Protein AF-A0A538NPM9-F1 (afdb_monomer_lite)

Foldseek 3Di:
DDDCPDPPQPPCNVVLVVLQVVLLVCLLVLVLVVSLVSLVVCVVPDVVSVVSNVVSVVCVVPPDPDRRSDDDPDDD

pLDDT: mean 84.88, std 14.04, range [40.91, 96.75]

Sequence (76 aa):
MFELRHKFSPKNFDKIAKTYAEAFVRYQEGKFRDAERLFRALSGFDKPSSILAARCV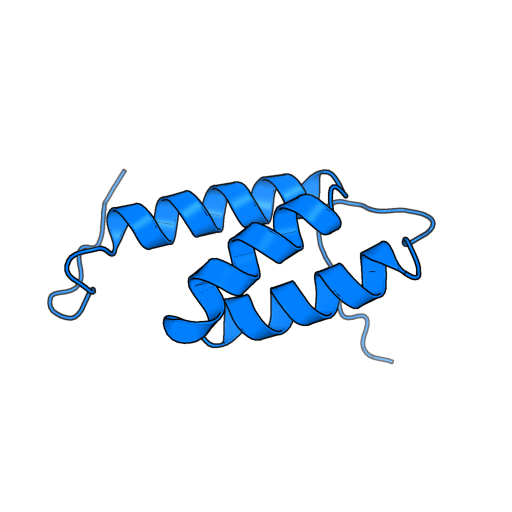QFAAQPPAQWHGIFSLTAK

Structure (mmCIF, N/CA/C/O backbone):
data_AF-A0A538NPM9-F1
#
_entry.id   AF-A0A538NPM9-F1
#
loop_
_atom_site.group_PDB
_atom_site.id
_atom_site.type_symbol
_atom_site.label_atom_id
_atom_site.label_alt_id
_atom_site.label_comp_id
_atom_site.label_asym_id
_atom_site.label_entity_id
_atom_site.label_seq_id
_atom_site.pdbx_PDB_ins_code
_atom_site.Cartn_x
_atom_site.Cartn_y
_atom_site.Cartn_z
_atom_site.occupancy
_atom_site.B_iso_or_equiv
_atom_site.auth_seq_id
_atom_site.auth_comp_id
_atom_site.auth_asym_id
_atom_site.auth_atom_id
_atom_site.pdbx_PDB_model_num
ATOM 1 N N . MET A 1 1 ? -6.605 -13.102 -21.533 1.00 42.66 1 MET A N 1
ATOM 2 C CA . MET A 1 1 ? -6.292 -11.879 -20.764 1.00 42.66 1 MET A CA 1
ATOM 3 C C . MET A 1 1 ? -5.467 -10.997 -21.688 1.00 42.66 1 MET A C 1
ATOM 5 O O . MET A 1 1 ? -4.402 -11.435 -22.095 1.00 42.66 1 MET A O 1
ATOM 9 N N . PHE A 1 2 ? -6.005 -9.872 -22.164 1.00 46.50 2 PHE A N 1
ATOM 10 C CA . PHE A 1 2 ? -5.308 -9.016 -23.132 1.00 46.50 2 PHE A CA 1
ATOM 11 C C . PHE A 1 2 ? -4.347 -8.089 -22.383 1.00 46.50 2 PHE A C 1
ATOM 13 O O . PHE A 1 2 ? -4.787 -7.154 -21.718 1.00 46.50 2 PHE A O 1
ATOM 20 N N . GLU A 1 3 ? -3.044 -8.350 -22.465 1.00 54.56 3 GLU A N 1
ATOM 21 C CA . GLU A 1 3 ? -2.029 -7.399 -22.010 1.00 54.56 3 GLU A CA 1
ATOM 22 C C . GLU A 1 3 ? -1.886 -6.304 -23.067 1.00 54.56 3 GLU A C 1
ATOM 24 O O . GLU A 1 3 ? -1.268 -6.487 -24.116 1.00 54.56 3 GLU A O 1
ATOM 29 N N . LEU A 1 4 ? -2.488 -5.144 -22.797 1.00 59.84 4 LEU A N 1
ATOM 30 C CA . LEU A 1 4 ? -2.289 -3.939 -23.594 1.00 59.84 4 LEU A CA 1
ATOM 31 C C . LEU A 1 4 ? -0.888 -3.388 -23.286 1.00 59.84 4 LEU A C 1
ATOM 33 O O . LEU A 1 4 ? -0.712 -2.442 -22.519 1.00 59.84 4 LEU A O 1
ATOM 37 N N . ARG A 1 5 ? 0.145 -4.019 -23.852 1.00 54.31 5 ARG A N 1
ATOM 38 C CA . ARG A 1 5 ? 1.520 -3.523 -23.775 1.00 54.31 5 ARG A CA 1
ATOM 39 C C . ARG A 1 5 ? 1.621 -2.290 -24.669 1.00 54.31 5 ARG A C 1
ATOM 41 O O . ARG A 1 5 ? 1.940 -2.369 -25.852 1.00 54.31 5 ARG A O 1
ATOM 48 N N . HIS A 1 6 ? 1.250 -1.142 -24.116 1.00 61.47 6 HIS A N 1
ATOM 49 C CA . HIS A 1 6 ? 1.313 0.131 -24.816 1.00 61.47 6 HIS A CA 1
ATOM 50 C C . HIS A 1 6 ? 2.775 0.410 -25.199 1.00 61.47 6 HIS A C 1
ATOM 52 O O . HIS A 1 6 ? 3.675 0.149 -24.403 1.00 61.47 6 HIS A O 1
ATOM 58 N N . LYS A 1 7 ? 3.058 0.952 -26.395 1.00 66.12 7 LYS A N 1
ATOM 59 C CA . LYS A 1 7 ? 4.456 1.133 -26.864 1.00 66.12 7 LYS A CA 1
ATOM 60 C C . LYS A 1 7 ? 5.316 2.033 -25.961 1.00 66.12 7 LYS A C 1
ATOM 62 O O . LYS A 1 7 ? 6.529 2.089 -26.116 1.00 66.12 7 LYS A O 1
ATOM 67 N N . PHE A 1 8 ? 4.665 2.761 -25.057 1.00 66.75 8 PHE A N 1
ATOM 68 C CA . PHE A 1 8 ? 5.274 3.665 -24.085 1.00 66.75 8 PHE A CA 1
ATOM 69 C C . PHE A 1 8 ? 5.352 3.071 -22.671 1.00 66.75 8 PHE A C 1
ATOM 71 O O . PHE A 1 8 ? 5.777 3.759 -21.747 1.00 66.75 8 PHE A O 1
ATOM 78 N N . SER A 1 9 ? 4.937 1.816 -22.479 1.00 67.75 9 SER A N 1
ATOM 79 C CA . SER A 1 9 ? 5.065 1.143 -21.193 1.00 67.75 9 SER A CA 1
ATOM 80 C C . SER A 1 9 ? 6.549 0.959 -20.847 1.00 67.75 9 SER A C 1
ATOM 82 O O . SER A 1 9 ? 7.333 0.544 -21.708 1.00 67.75 9 SER A O 1
ATOM 84 N N . PRO A 1 10 ? 6.960 1.237 -19.597 1.00 72.44 10 PRO A N 1
ATOM 85 C CA . PRO A 1 10 ? 8.323 0.989 -19.146 1.00 72.44 10 PRO A CA 1
ATOM 86 C C . PRO A 1 10 ? 8.751 -0.459 -19.410 1.00 72.44 10 PRO A C 1
ATOM 88 O O . PRO A 1 10 ? 7.935 -1.380 -19.334 1.00 72.44 10 PRO A O 1
ATOM 91 N N . LYS A 1 11 ? 10.049 -0.698 -19.644 1.00 78.44 11 LYS A N 1
ATOM 92 C CA . LYS A 1 11 ? 10.588 -2.060 -19.856 1.00 78.44 11 LYS A CA 1
ATOM 93 C C . LYS A 1 11 ? 10.240 -3.031 -18.715 1.00 78.44 11 LYS A C 1
ATOM 95 O O . LYS A 1 11 ? 10.194 -4.235 -18.934 1.00 78.44 11 LYS A O 1
ATOM 100 N N . ASN A 1 12 ? 9.998 -2.508 -17.514 1.00 83.00 12 ASN A N 1
ATOM 101 C CA . ASN A 1 12 ? 9.639 -3.239 -16.301 1.00 83.00 12 ASN A CA 1
ATOM 102 C C . ASN A 1 12 ? 8.136 -3.177 -15.956 1.00 83.00 12 ASN A C 1
ATOM 104 O O . ASN A 1 12 ? 7.782 -3.448 -14.809 1.00 83.00 12 ASN A O 1
ATOM 108 N N . PHE A 1 13 ? 7.262 -2.840 -16.910 1.00 83.94 13 PHE A N 1
ATOM 109 C CA . PHE A 1 13 ? 5.816 -2.707 -16.690 1.00 83.94 13 PHE A CA 1
ATOM 110 C C . PHE A 1 13 ? 5.195 -3.922 -15.988 1.00 83.94 13 PHE A C 1
ATOM 112 O O . PHE A 1 13 ? 4.503 -3.747 -14.992 1.00 83.94 13 PHE A O 1
ATOM 119 N N . ASP A 1 14 ? 5.515 -5.144 -16.420 1.00 86.56 14 ASP A N 1
ATOM 120 C CA . ASP A 1 14 ? 4.970 -6.372 -15.821 1.00 86.56 14 ASP A CA 1
ATOM 121 C C . ASP A 1 14 ? 5.348 -6.517 -14.342 1.00 86.56 14 ASP A C 1
ATOM 123 O O . ASP A 1 14 ? 4.558 -6.975 -13.518 1.00 86.56 14 ASP A O 1
ATOM 127 N N . LYS A 1 15 ? 6.563 -6.088 -13.984 1.00 88.19 15 LYS A N 1
ATOM 128 C CA . LYS A 1 15 ? 7.030 -6.085 -12.596 1.00 88.19 15 LYS A CA 1
ATOM 129 C C . LYS A 1 15 ? 6.299 -5.019 -11.782 1.00 88.19 15 LYS A C 1
ATOM 131 O O . LYS A 1 15 ? 5.837 -5.325 -10.690 1.00 88.19 15 LYS A O 1
ATOM 136 N N . ILE A 1 16 ? 6.160 -3.808 -12.325 1.00 89.25 16 ILE A N 1
ATOM 137 C CA . ILE A 1 16 ? 5.420 -2.707 -11.688 1.00 89.25 16 ILE A CA 1
ATOM 138 C C . ILE A 1 16 ? 3.964 -3.121 -11.439 1.00 89.25 16 ILE A C 1
ATOM 140 O O . ILE A 1 16 ? 3.478 -2.984 -10.321 1.00 89.25 16 ILE A O 1
ATOM 144 N N . ALA A 1 17 ? 3.294 -3.694 -12.442 1.00 89.81 17 ALA A N 1
ATOM 145 C CA . ALA A 1 17 ? 1.908 -4.139 -12.344 1.00 89.81 17 ALA A CA 1
ATOM 146 C C . ALA A 1 17 ? 1.729 -5.248 -11.296 1.00 89.81 17 ALA A C 1
ATOM 148 O O . ALA A 1 17 ? 0.806 -5.181 -10.486 1.00 89.81 17 ALA A O 1
ATOM 149 N N . LYS A 1 18 ? 2.637 -6.235 -11.252 1.00 91.62 18 LYS A N 1
ATOM 150 C CA . LYS A 1 18 ? 2.618 -7.294 -10.229 1.00 91.62 18 LYS A CA 1
ATOM 151 C C . LYS A 1 18 ? 2.833 -6.742 -8.822 1.00 91.62 18 LYS A C 1
ATOM 153 O O . LYS A 1 18 ? 2.066 -7.080 -7.926 1.00 91.62 18 LYS A O 1
ATOM 158 N N . THR A 1 19 ? 3.823 -5.868 -8.631 1.00 93.69 19 THR A N 1
ATOM 159 C CA . THR A 1 19 ? 4.061 -5.220 -7.333 1.00 93.69 19 THR A CA 1
ATOM 160 C C . THR A 1 19 ? 2.864 -4.371 -6.911 1.00 93.69 19 THR A C 1
ATOM 162 O O . THR A 1 19 ? 2.489 -4.396 -5.742 1.00 93.69 19 THR A O 1
ATOM 165 N N . TYR A 1 20 ? 2.227 -3.663 -7.846 1.00 93.94 20 TYR A N 1
ATOM 166 C CA . TYR A 1 20 ? 1.041 -2.862 -7.550 1.00 93.94 20 TYR A CA 1
ATOM 167 C C . TYR A 1 20 ? -0.136 -3.745 -7.132 1.00 93.94 20 TYR A C 1
ATOM 169 O O . TYR A 1 20 ? -0.784 -3.470 -6.125 1.00 93.94 20 TYR A O 1
ATOM 177 N N . ALA A 1 21 ? -0.394 -4.829 -7.870 1.00 94.31 21 ALA A N 1
ATOM 178 C CA . ALA A 1 21 ? -1.450 -5.779 -7.542 1.00 94.31 21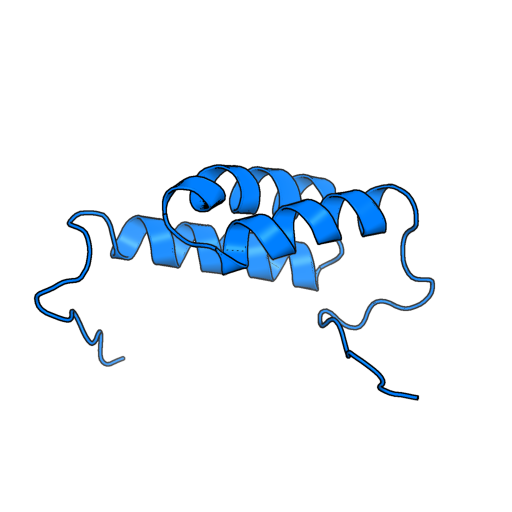 ALA A CA 1
ATOM 179 C C . ALA A 1 21 ? -1.239 -6.396 -6.151 1.00 94.31 21 ALA A C 1
ATOM 181 O O . ALA A 1 21 ? -2.175 -6.454 -5.357 1.00 94.31 21 ALA A O 1
ATOM 182 N N . GLU A 1 22 ? -0.005 -6.785 -5.817 1.00 96.31 22 GLU A N 1
ATOM 183 C CA . GLU A 1 22 ? 0.332 -7.287 -4.483 1.00 96.31 22 GLU A CA 1
ATOM 184 C C . GLU A 1 22 ? 0.108 -6.223 -3.397 1.00 96.31 22 GLU A C 1
ATOM 186 O O . GLU A 1 22 ? -0.535 -6.504 -2.382 1.00 96.31 22 GLU A O 1
ATOM 191 N N . ALA A 1 23 ? 0.572 -4.989 -3.621 1.00 95.75 23 ALA A N 1
ATOM 192 C CA . ALA A 1 23 ? 0.363 -3.872 -2.700 1.00 95.75 23 ALA A CA 1
ATOM 193 C C . ALA A 1 23 ? -1.129 -3.637 -2.432 1.00 95.75 23 ALA A C 1
ATOM 195 O O . ALA A 1 23 ? -1.544 -3.445 -1.286 1.00 95.75 23 ALA A O 1
ATOM 196 N N . PHE A 1 24 ? -1.943 -3.705 -3.485 1.00 94.62 24 PHE A N 1
ATOM 197 C CA . PHE A 1 24 ? -3.379 -3.496 -3.405 1.00 94.62 24 PHE A CA 1
ATOM 198 C C . PHE A 1 24 ? -4.101 -4.638 -2.680 1.00 94.62 24 PHE A C 1
ATOM 200 O O . PHE A 1 24 ? -4.987 -4.368 -1.876 1.00 94.62 24 PHE A O 1
ATOM 207 N N . VAL A 1 25 ? -3.679 -5.895 -2.856 1.00 96.31 25 VAL A N 1
ATOM 208 C CA . VAL A 1 25 ? -4.201 -7.022 -2.060 1.00 96.31 25 VAL A CA 1
ATOM 209 C C . VAL A 1 25 ? -3.909 -6.810 -0.574 1.00 96.31 25 VAL A C 1
ATOM 211 O O . VAL A 1 25 ? -4.809 -6.920 0.255 1.00 96.31 25 VAL A O 1
ATOM 214 N N . ARG A 1 26 ? -2.677 -6.429 -0.211 1.00 95.50 26 ARG A N 1
ATOM 215 C CA . ARG A 1 26 ? -2.328 -6.136 1.194 1.00 95.50 26 ARG A CA 1
ATOM 216 C C . ARG A 1 26 ? -3.137 -4.976 1.758 1.00 95.50 26 ARG A C 1
ATOM 218 O O . ARG A 1 26 ? -3.558 -5.024 2.912 1.00 95.50 26 ARG A O 1
ATOM 225 N N . TYR A 1 27 ? -3.377 -3.956 0.941 1.00 95.19 27 TYR A N 1
ATOM 226 C CA . TYR A 1 27 ? -4.245 -2.842 1.293 1.00 95.19 27 TYR A CA 1
ATOM 227 C C . TYR A 1 27 ? -5.675 -3.314 1.557 1.00 95.19 27 TYR A C 1
ATOM 229 O O . TYR A 1 27 ? -6.242 -2.981 2.595 1.00 95.19 27 TYR A O 1
ATOM 237 N N . GLN A 1 28 ? -6.229 -4.154 0.679 1.00 93.69 28 GLN A N 1
ATOM 238 C CA . GLN A 1 28 ? -7.565 -4.726 0.832 1.00 93.69 28 GLN A CA 1
ATOM 239 C C . GLN A 1 28 ? -7.698 -5.575 2.104 1.00 93.69 28 GLN A C 1
ATOM 241 O O . GLN A 1 28 ? -8.696 -5.474 2.811 1.00 93.69 28 GLN A O 1
ATOM 246 N N . GLU A 1 29 ? -6.662 -6.337 2.449 1.00 94.44 29 GLU A N 1
ATOM 247 C CA . GLU A 1 29 ? -6.592 -7.141 3.677 1.00 94.44 29 GLU A CA 1
ATOM 248 C C . GLU A 1 29 ? -6.392 -6.307 4.960 1.00 94.44 29 GLU A C 1
ATOM 250 O O . GLU A 1 29 ? -6.378 -6.863 6.056 1.00 94.44 29 GLU A O 1
ATOM 255 N N . GLY A 1 30 ? -6.184 -4.990 4.856 1.00 93.38 30 GLY A N 1
ATOM 256 C CA . GLY A 1 30 ? -5.896 -4.123 6.005 1.00 93.38 30 GLY A CA 1
ATOM 257 C C . GLY A 1 30 ? -4.457 -4.232 6.525 1.00 93.38 30 GLY A C 1
ATOM 258 O O . GLY A 1 30 ? -4.121 -3.688 7.577 1.00 93.38 30 GLY A O 1
ATOM 259 N N . LYS A 1 31 ? -3.563 -4.901 5.786 1.00 95.69 31 LYS A N 1
ATOM 260 C CA . LYS A 1 31 ? -2.132 -5.033 6.108 1.00 95.69 31 LYS A CA 1
ATOM 261 C C . LYS A 1 31 ? -1.378 -3.771 5.694 1.00 95.69 31 LYS A C 1
ATOM 263 O O . LYS A 1 31 ? -0.496 -3.795 4.835 1.00 95.69 31 LYS A O 1
ATOM 268 N N . PHE A 1 32 ? -1.737 -2.641 6.302 1.00 95.31 32 PHE A N 1
ATOM 269 C CA . PHE A 1 32 ? -1.313 -1.317 5.844 1.00 95.31 32 PHE A CA 1
ATOM 270 C C . PHE A 1 32 ? 0.206 -1.118 5.863 1.00 95.31 32 PHE A C 1
ATOM 272 O O . PHE A 1 32 ? 0.731 -0.488 4.955 1.00 95.31 32 PHE A O 1
ATOM 279 N N . ARG A 1 33 ? 0.942 -1.696 6.823 1.00 95.81 33 ARG A N 1
ATOM 280 C CA . ARG A 1 33 ? 2.418 -1.601 6.851 1.00 95.81 33 ARG A CA 1
ATOM 281 C C . ARG A 1 33 ? 3.098 -2.347 5.699 1.00 95.81 33 ARG A C 1
ATOM 283 O O . ARG A 1 33 ? 4.134 -1.903 5.213 1.00 95.81 33 ARG A O 1
ATOM 290 N N . ASP A 1 34 ? 2.534 -3.470 5.263 1.00 95.69 34 ASP A N 1
ATOM 291 C CA . ASP A 1 34 ? 3.079 -4.227 4.132 1.00 95.69 34 ASP A CA 1
ATOM 292 C C . ASP A 1 34 ? 2.688 -3.574 2.805 1.00 95.69 34 ASP A C 1
ATOM 294 O O . ASP A 1 34 ? 3.531 -3.418 1.921 1.00 95.69 34 ASP A O 1
ATOM 298 N N . ALA A 1 35 ? 1.440 -3.106 2.700 1.00 96.25 35 ALA A N 1
ATOM 299 C CA . ALA A 1 35 ? 0.970 -2.326 1.560 1.00 96.25 35 ALA A CA 1
ATOM 300 C C . ALA A 1 35 ? 1.797 -1.043 1.366 1.00 96.25 35 ALA A C 1
ATOM 302 O O . ALA A 1 35 ? 2.223 -0.743 0.254 1.00 96.25 35 ALA A O 1
ATOM 303 N N . GLU A 1 36 ? 2.081 -0.315 2.451 1.00 96.75 36 GLU A N 1
ATOM 304 C CA . GLU A 1 36 ? 2.882 0.913 2.446 1.00 96.75 36 GLU A CA 1
ATOM 305 C C . GLU A 1 36 ? 4.267 0.695 1.835 1.00 96.75 36 GLU A C 1
ATOM 307 O O . GLU A 1 36 ? 4.663 1.441 0.939 1.00 96.75 36 GLU A O 1
ATOM 312 N N . ARG A 1 37 ? 4.972 -0.359 2.260 1.00 96.62 37 ARG A N 1
ATOM 313 C CA . ARG A 1 37 ? 6.313 -0.690 1.762 1.00 96.62 37 ARG A CA 1
ATOM 314 C C . ARG A 1 37 ? 6.309 -0.947 0.257 1.00 96.62 37 ARG A C 1
ATOM 316 O O . ARG A 1 37 ? 7.190 -0.460 -0.454 1.00 96.62 37 ARG A O 1
ATOM 323 N N . LEU A 1 38 ? 5.312 -1.690 -0.225 1.00 95.88 38 LEU A N 1
ATOM 324 C CA . LEU A 1 38 ? 5.168 -2.020 -1.641 1.00 95.88 38 LEU A CA 1
ATOM 325 C C . LEU A 1 38 ? 4.795 -0.783 -2.472 1.00 95.88 38 LEU A C 1
ATOM 327 O O . LEU A 1 38 ? 5.425 -0.526 -3.495 1.00 95.88 38 LEU A O 1
ATOM 331 N N . PHE A 1 39 ? 3.853 0.043 -2.009 1.00 95.75 39 PHE A N 1
ATOM 332 C CA . PHE A 1 39 ? 3.500 1.293 -2.690 1.00 95.75 39 PHE A CA 1
ATOM 333 C C . PHE A 1 39 ? 4.645 2.310 -2.693 1.00 95.75 39 PHE A C 1
ATOM 335 O O . PHE A 1 39 ? 4.873 2.985 -3.698 1.00 95.75 39 PHE A O 1
ATOM 342 N N . ARG A 1 40 ? 5.425 2.405 -1.611 1.00 94.94 40 ARG A N 1
ATOM 343 C CA . ARG A 1 40 ? 6.590 3.297 -1.555 1.00 94.94 40 ARG A CA 1
ATOM 344 C C . ARG A 1 40 ? 7.643 2.902 -2.590 1.00 94.94 40 ARG A C 1
ATOM 346 O O . ARG A 1 40 ? 8.195 3.786 -3.242 1.00 94.94 40 ARG A O 1
ATOM 353 N N . ALA A 1 41 ? 7.860 1.604 -2.810 1.00 92.88 41 ALA A N 1
ATOM 354 C CA . ALA A 1 41 ? 8.757 1.113 -3.859 1.00 92.88 41 ALA A CA 1
ATOM 355 C C . ALA A 1 41 ? 8.294 1.492 -5.283 1.00 92.88 41 ALA A C 1
ATOM 357 O O . ALA A 1 41 ? 9.114 1.559 -6.198 1.00 92.88 41 ALA A O 1
ATOM 358 N N . LEU A 1 42 ? 6.999 1.775 -5.462 1.00 91.69 42 LEU A N 1
ATOM 359 C CA . LEU A 1 42 ? 6.400 2.194 -6.732 1.00 91.69 42 LEU A CA 1
ATOM 360 C C . LEU A 1 42 ? 6.251 3.715 -6.885 1.00 91.69 42 LEU A C 1
ATOM 362 O O . LEU A 1 42 ? 6.069 4.203 -7.996 1.00 91.69 42 LEU A O 1
ATOM 366 N N . SER A 1 43 ? 6.389 4.481 -5.801 1.00 86.56 43 SER A N 1
ATOM 367 C CA . SER A 1 43 ? 6.151 5.934 -5.783 1.00 86.56 43 SER A CA 1
ATOM 368 C C . SER A 1 43 ? 7.008 6.753 -6.762 1.00 86.56 43 SER A C 1
ATOM 370 O O . SER A 1 43 ? 6.598 7.841 -7.161 1.00 86.56 43 SER A O 1
ATOM 372 N N . GLY A 1 44 ? 8.170 6.235 -7.176 1.00 83.19 44 GLY A N 1
ATOM 373 C CA . GLY A 1 44 ? 9.022 6.853 -8.199 1.00 83.19 44 GLY A CA 1
ATOM 374 C C . GLY A 1 44 ? 8.565 6.610 -9.643 1.00 83.19 44 GLY A C 1
ATOM 375 O O . GLY A 1 44 ? 9.064 7.268 -10.552 1.00 83.19 44 GLY A O 1
ATOM 376 N N . PHE A 1 45 ? 7.634 5.679 -9.864 1.00 82.62 45 PHE A N 1
ATOM 377 C CA . PHE A 1 45 ? 7.111 5.320 -11.185 1.00 82.62 45 PHE A CA 1
ATOM 378 C C . PHE A 1 45 ? 5.719 5.899 -11.433 1.00 82.62 45 PHE A C 1
ATOM 380 O O . PHE A 1 45 ? 5.407 6.256 -12.569 1.00 82.62 45 PHE A O 1
ATOM 387 N N . ASP A 1 46 ? 4.886 6.005 -10.393 1.00 82.50 46 ASP A N 1
ATOM 388 C CA . ASP A 1 46 ? 3.533 6.530 -10.525 1.00 82.50 46 ASP A CA 1
ATOM 389 C C . ASP A 1 46 ? 3.065 7.318 -9.286 1.00 82.50 46 ASP A C 1
ATOM 391 O O . ASP A 1 46 ? 3.301 6.965 -8.128 1.00 82.50 46 ASP A O 1
ATOM 395 N N . LYS A 1 47 ? 2.369 8.430 -9.548 1.00 87.44 47 LYS A N 1
ATOM 396 C CA . LYS A 1 47 ? 1.804 9.307 -8.514 1.00 87.44 47 LYS A CA 1
ATOM 397 C C . LYS A 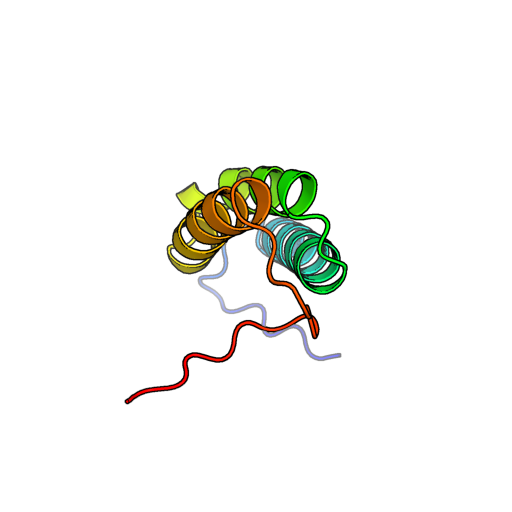1 47 ? 0.736 8.612 -7.642 1.00 87.44 47 LYS A C 1
ATOM 399 O O . LYS A 1 47 ? 0.744 8.864 -6.434 1.00 87.44 47 LYS A O 1
ATOM 404 N N . PRO A 1 48 ? -0.165 7.761 -8.179 1.00 89.12 48 PRO A N 1
ATOM 405 C CA . PRO A 1 48 ? -1.127 7.015 -7.364 1.00 89.12 48 PRO A CA 1
ATOM 406 C C . PRO A 1 48 ? -0.491 6.189 -6.239 1.00 89.12 48 PRO A C 1
ATOM 408 O O . PRO A 1 48 ? -0.964 6.253 -5.105 1.00 89.12 48 PRO A O 1
ATOM 411 N N . SER A 1 49 ? 0.606 5.482 -6.510 1.00 91.50 49 SER A N 1
ATOM 412 C CA . SER A 1 49 ? 1.337 4.695 -5.515 1.00 91.50 49 SER A CA 1
ATOM 413 C C . SER A 1 49 ? 1.856 5.560 -4.365 1.00 91.50 49 SER A C 1
ATOM 415 O O . SER A 1 49 ? 1.747 5.171 -3.207 1.00 91.50 49 SER A O 1
ATOM 417 N N . SER A 1 50 ? 2.332 6.778 -4.640 1.00 92.81 50 SER A N 1
ATOM 418 C CA . SER A 1 50 ? 2.732 7.725 -3.584 1.00 92.81 50 SER A CA 1
ATOM 419 C C . SER A 1 50 ? 1.561 8.118 -2.668 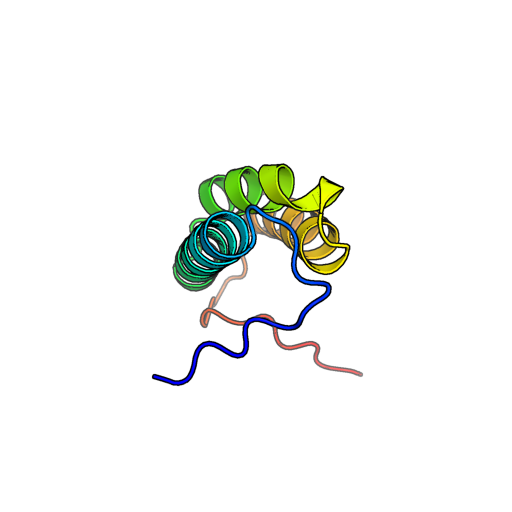1.00 92.81 50 SER A C 1
ATOM 421 O O . SER A 1 50 ? 1.678 8.093 -1.441 1.00 92.81 50 SER A O 1
ATOM 423 N N . ILE A 1 51 ? 0.391 8.404 -3.253 1.00 93.56 51 ILE A N 1
ATOM 424 C CA . ILE A 1 51 ? -0.827 8.751 -2.501 1.00 93.56 51 ILE A CA 1
ATOM 425 C C . ILE A 1 51 ? -1.283 7.571 -1.632 1.00 93.56 51 ILE A C 1
ATOM 427 O O . ILE A 1 51 ? -1.638 7.755 -0.465 1.00 93.56 51 ILE A O 1
ATOM 431 N N . LEU A 1 52 ? -1.261 6.356 -2.184 1.00 93.81 52 LEU A N 1
ATOM 432 C CA . LEU A 1 52 ? -1.646 5.149 -1.457 1.00 93.81 52 LEU A CA 1
ATOM 433 C C . LEU A 1 52 ? -0.655 4.808 -0.342 1.00 93.81 52 LEU A C 1
ATOM 435 O O . LEU A 1 52 ? -1.102 4.449 0.744 1.00 93.81 52 LEU A O 1
ATOM 439 N N . ALA A 1 53 ? 0.652 4.996 -0.546 1.00 95.38 53 ALA A N 1
ATOM 440 C CA . ALA A 1 53 ? 1.648 4.839 0.513 1.00 95.38 53 ALA A CA 1
ATOM 441 C C . ALA A 1 53 ? 1.370 5.794 1.685 1.00 95.38 53 ALA A C 1
ATOM 443 O O . ALA A 1 53 ? 1.268 5.353 2.830 1.00 95.38 53 ALA A O 1
ATOM 444 N N . ALA A 1 54 ? 1.149 7.083 1.404 1.00 94.19 54 ALA A N 1
ATOM 445 C CA . ALA A 1 54 ? 0.804 8.068 2.430 1.00 94.19 54 ALA A CA 1
ATOM 446 C C . ALA A 1 54 ? -0.491 7.701 3.177 1.00 94.19 54 ALA A C 1
ATOM 448 O O . ALA A 1 54 ? -0.568 7.827 4.400 1.00 94.19 54 ALA A O 1
ATOM 449 N N . ARG A 1 55 ? -1.498 7.181 2.467 1.00 93.62 55 ARG A N 1
ATOM 450 C CA . ARG A 1 55 ? -2.738 6.698 3.087 1.00 93.62 55 ARG A CA 1
ATOM 451 C C . ARG A 1 55 ? -2.518 5.463 3.957 1.00 93.62 55 ARG A C 1
ATOM 453 O O . ARG A 1 55 ? -3.086 5.382 5.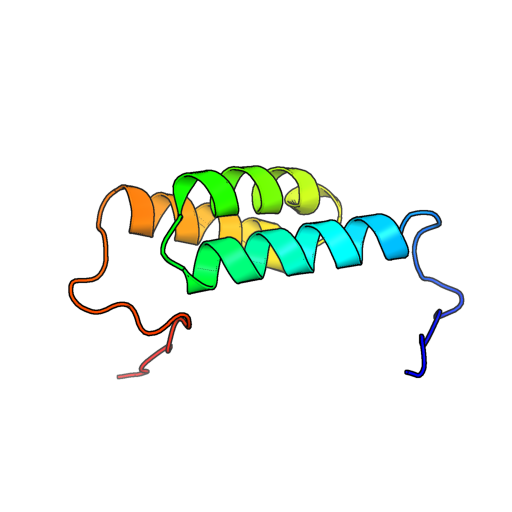040 1.00 93.62 55 ARG A O 1
ATOM 460 N N . CYS A 1 56 ? -1.679 4.524 3.526 1.00 95.25 56 CYS A N 1
ATOM 461 C CA . CYS A 1 56 ? -1.327 3.362 4.338 1.00 95.25 56 CYS A CA 1
ATOM 462 C C . CYS A 1 56 ? -0.632 3.776 5.642 1.00 95.25 56 CYS A C 1
ATOM 464 O O . CYS A 1 56 ? -0.907 3.181 6.678 1.00 95.25 56 CYS A O 1
ATOM 466 N N . VAL A 1 57 ? 0.199 4.827 5.625 1.00 95.50 57 VAL A N 1
ATOM 467 C CA . VAL A 1 57 ? 0.771 5.405 6.855 1.00 95.50 57 VAL A CA 1
ATOM 468 C C . VAL A 1 57 ? -0.334 5.912 7.786 1.00 95.50 57 VAL A C 1
ATOM 470 O O . VAL A 1 57 ? -0.328 5.581 8.971 1.00 95.50 57 VAL A O 1
ATOM 473 N N . GLN A 1 58 ? -1.309 6.661 7.258 1.00 93.69 58 GLN A N 1
ATOM 474 C CA . GLN A 1 58 ? -2.441 7.158 8.051 1.00 93.69 58 GLN A CA 1
ATOM 475 C C . GLN A 1 58 ? -3.251 6.010 8.666 1.00 93.69 58 GLN A C 1
ATOM 477 O O . GLN A 1 58 ? -3.527 6.041 9.859 1.00 93.69 58 GLN A O 1
ATOM 482 N N . PHE A 1 59 ? -3.569 4.970 7.891 1.00 92.81 59 PHE A N 1
ATOM 483 C CA . PHE A 1 59 ? -4.343 3.820 8.375 1.00 92.81 59 PHE A CA 1
ATOM 484 C C . PHE A 1 59 ? -3.556 2.893 9.300 1.00 92.81 59 PHE A C 1
ATOM 486 O O . PHE A 1 59 ? -4.137 2.267 10.177 1.00 92.81 59 PHE A O 1
ATOM 493 N N . ALA A 1 60 ? -2.234 2.812 9.162 1.00 92.69 60 ALA A N 1
ATOM 494 C CA . ALA A 1 60 ? -1.406 2.091 10.123 1.00 92.69 60 ALA A CA 1
ATOM 495 C C . ALA A 1 60 ? -1.350 2.806 11.485 1.00 92.69 60 ALA A C 1
ATOM 497 O O . ALA A 1 60 ? -1.215 2.140 12.509 1.00 92.69 60 ALA A O 1
ATOM 498 N N . ALA A 1 61 ? -1.430 4.142 11.495 1.00 93.12 61 ALA A N 1
ATOM 499 C CA . ALA A 1 61 ? -1.466 4.947 12.716 1.00 93.12 61 ALA A CA 1
ATOM 500 C C . ALA A 1 61 ? -2.874 5.020 13.330 1.00 93.12 61 ALA A C 1
ATOM 502 O O . ALA A 1 61 ? -3.018 4.981 14.549 1.00 93.12 61 ALA A O 1
ATOM 503 N N . GLN A 1 62 ? -3.902 5.120 12.489 1.00 90.75 62 GLN A N 1
ATOM 504 C CA . GLN A 1 62 ? -5.311 5.180 12.871 1.00 90.75 62 GLN A CA 1
ATOM 505 C C . GLN A 1 62 ? -6.103 4.183 12.017 1.00 90.75 62 GLN A C 1
ATOM 507 O O . GLN A 1 62 ? -6.651 4.557 10.973 1.00 90.75 62 GLN A O 1
ATOM 512 N N . PRO A 1 63 ? -6.135 2.899 12.420 1.00 86.62 63 PRO A N 1
ATOM 513 C CA . PRO A 1 63 ? -6.859 1.879 11.680 1.00 86.62 63 PRO A CA 1
ATOM 514 C C . PRO A 1 63 ? -8.358 2.196 11.644 1.00 86.62 63 PRO A C 1
ATOM 516 O O . PRO A 1 63 ? -8.936 2.519 12.685 1.00 86.62 63 PRO A O 1
ATOM 519 N N . PRO A 1 64 ? -9.017 2.106 10.477 1.00 86.44 64 PRO A N 1
ATOM 520 C CA . PRO A 1 64 ? -10.462 2.262 10.400 1.00 86.44 64 PRO A CA 1
ATOM 521 C C . PRO A 1 64 ? -11.161 1.148 11.190 1.00 86.44 64 PRO A C 1
ATOM 523 O O . PRO A 1 64 ? -1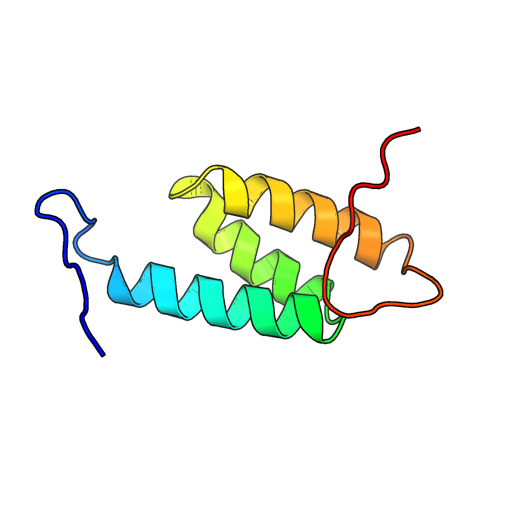0.790 -0.019 11.088 1.00 86.44 64 PRO A O 1
ATOM 526 N N . ALA A 1 65 ? -12.201 1.509 11.949 1.00 84.94 65 ALA A N 1
ATOM 527 C CA . ALA A 1 65 ? -12.952 0.565 12.783 1.00 84.94 65 ALA A CA 1
ATOM 528 C C . ALA A 1 65 ? -13.610 -0.563 11.966 1.00 84.94 65 ALA A C 1
ATOM 530 O O . ALA A 1 65 ? -13.711 -1.695 12.433 1.00 84.94 65 ALA A O 1
ATOM 531 N N . GLN A 1 66 ? -14.029 -0.262 10.734 1.00 85.19 66 GLN A N 1
ATOM 532 C CA . GLN A 1 66 ? -14.496 -1.241 9.759 1.00 85.19 66 GLN A CA 1
ATOM 533 C C . GLN A 1 66 ? -13.780 -0.998 8.433 1.00 85.19 66 GLN A C 1
ATOM 535 O O . GLN A 1 66 ? -13.935 0.049 7.804 1.00 85.19 66 GLN A O 1
ATOM 540 N N . TRP A 1 67 ? -12.966 -1.969 8.025 1.00 89.75 67 TRP A N 1
ATOM 541 C CA . TRP A 1 67 ? -12.256 -1.941 6.755 1.00 89.75 67 TRP A CA 1
ATOM 542 C C . TRP A 1 67 ? -12.901 -2.911 5.767 1.00 89.75 67 TRP A C 1
ATOM 544 O O . TRP A 1 67 ? -12.951 -4.111 6.015 1.00 89.75 67 TRP A O 1
ATOM 554 N N . HIS A 1 68 ? -13.367 -2.390 4.632 1.00 85.75 68 HIS A N 1
ATOM 555 C CA . HIS A 1 68 ? -14.011 -3.176 3.569 1.00 85.75 68 HIS A CA 1
ATOM 556 C C . HIS A 1 68 ? -13.113 -3.356 2.338 1.00 85.75 68 HIS A C 1
ATOM 558 O O . HIS A 1 68 ? -13.583 -3.623 1.236 1.00 85.75 68 HIS A O 1
ATOM 564 N N . GLY A 1 69 ? -11.808 -3.156 2.509 1.00 84.50 69 GLY A N 1
ATOM 565 C CA . GLY A 1 69 ? -10.813 -3.329 1.458 1.00 84.50 69 GLY A CA 1
ATOM 566 C C . GLY A 1 69 ? -10.675 -2.161 0.482 1.00 84.50 69 GLY A C 1
ATOM 567 O O . GLY A 1 69 ? -9.691 -2.085 -0.248 1.00 84.50 69 GLY A O 1
ATOM 568 N N . ILE A 1 70 ? -11.604 -1.212 0.482 1.00 83.62 70 ILE A N 1
ATOM 569 C CA . ILE A 1 70 ? -11.532 -0.020 -0.359 1.00 83.62 70 ILE A CA 1
ATOM 570 C C . ILE A 1 70 ? -11.729 1.237 0.472 1.00 83.62 70 ILE A C 1
ATOM 572 O O . ILE A 1 70 ? -12.484 1.265 1.443 1.00 83.62 70 ILE A O 1
ATOM 576 N N . PHE A 1 71 ? -11.053 2.301 0.057 1.00 77.94 71 PHE A N 1
ATOM 577 C CA . PHE A 1 71 ? -11.298 3.622 0.601 1.00 77.94 71 PHE A CA 1
ATOM 578 C C . PHE A 1 71 ? -12.395 4.313 -0.199 1.00 77.94 71 PHE A C 1
ATOM 580 O O . PHE A 1 71 ? -12.194 4.668 -1.361 1.00 77.94 71 PHE A O 1
ATOM 587 N N . SER A 1 72 ? -13.532 4.529 0.449 1.00 75.19 72 SER A N 1
ATOM 588 C CA . SER A 1 72 ? -14.625 5.326 -0.090 1.00 75.19 72 SER A CA 1
ATOM 589 C C . SER A 1 72 ? -14.434 6.782 0.310 1.00 75.19 72 SER A C 1
ATOM 591 O O . SER A 1 72 ? -14.484 7.124 1.491 1.00 75.19 72 SER A O 1
ATOM 593 N N . LEU A 1 73 ? -14.221 7.653 -0.677 1.00 71.69 73 LEU A N 1
ATOM 594 C CA . LEU A 1 73 ? -14.250 9.092 -0.454 1.00 71.69 73 LEU A CA 1
ATOM 595 C C . LEU A 1 73 ? -15.723 9.521 -0.351 1.00 71.69 73 LEU A C 1
ATOM 597 O O . LEU A 1 73 ? -16.360 9.811 -1.358 1.00 71.69 73 LEU A O 1
ATOM 601 N N . THR A 1 74 ? -16.297 9.517 0.850 1.00 61.31 74 THR A N 1
ATOM 602 C CA . THR A 1 74 ? -17.614 10.127 1.068 1.00 61.31 74 THR A CA 1
ATOM 603 C C . THR A 1 74 ? -17.449 11.642 1.063 1.00 61.31 74 THR A C 1
ATOM 605 O O . THR A 1 74 ? -16.959 12.214 2.038 1.00 61.31 74 THR A O 1
ATOM 608 N N . ALA A 1 75 ? -17.811 12.281 -0.051 1.00 53.47 75 ALA A N 1
ATOM 609 C CA . ALA A 1 75 ? -17.998 13.725 -0.094 1.00 53.47 75 ALA A CA 1
ATOM 610 C C . ALA A 1 75 ? -19.142 14.105 0.862 1.00 53.47 75 ALA A C 1
ATOM 612 O O . ALA A 1 75 ? -20.174 13.431 0.886 1.00 53.47 75 ALA A O 1
ATOM 613 N N . LYS A 1 76 ? -18.926 15.147 1.665 1.00 40.91 76 LYS A N 1
ATOM 614 C CA . LYS A 1 76 ? -19.986 15.860 2.381 1.00 40.91 76 LYS A CA 1
ATOM 615 C C . LYS A 1 76 ? -20.381 17.084 1.576 1.00 40.91 76 LYS A C 1
ATOM 617 O O . LYS A 1 76 ? -19.458 17.686 0.984 1.00 40.91 76 LYS A O 1
#

Radius of gyration: 13.76 Å; chains: 1; bounding box: 31×28×40 Å

Secondary structure (DSSP, 8-state):
------TTS-TTHHHHHHHHHHHHHHHHTT-HHHHHHHHHHHTTT-HHHHHHHHHHHHHHHS--SS--SS------